Protein AF-A0A2A6LJV9-F1 (afdb_monomer_lite)

Sequence (117 aa):
MRKYITIDHDTSDTMPAVHTSTGLPSLMPNILQRLLPNPRRPLSAETVHRILTRLINNHHHSYERLLDVYKPKIIMWGTLEDGTTVAILEDSGTGIRHMWSLDRMTFRPVSYGKVDA

Foldseek 3Di:
DDDDDDDDDDDDDDDPPPPPPPPDPPPDDPPPPPVPPPVQAADDLVLFCVLVVVCLVCVVPDDDHPPPAASWDFPDWDADPSRHIWTWIARPVPRWIWIWTADPPPRHIDTPGTPPD

pLDDT: mean 71.46, std 19.76, range [38.69, 94.88]

Structure (mmCIF, N/CA/C/O backbone):
data_AF-A0A2A6LJV9-F1
#
_entry.id   AF-A0A2A6LJV9-F1
#
loop_
_atom_site.group_PDB
_atom_site.id
_atom_site.type_symbol
_atom_site.label_atom_id
_atom_site.label_alt_id
_atom_site.label_comp_id
_atom_site.label_asym_id
_atom_site.label_entity_id
_atom_site.label_seq_id
_atom_site.pdbx_PDB_ins_code
_atom_site.Cartn_x
_atom_site.Cartn_y
_atom_site.Cartn_z
_atom_si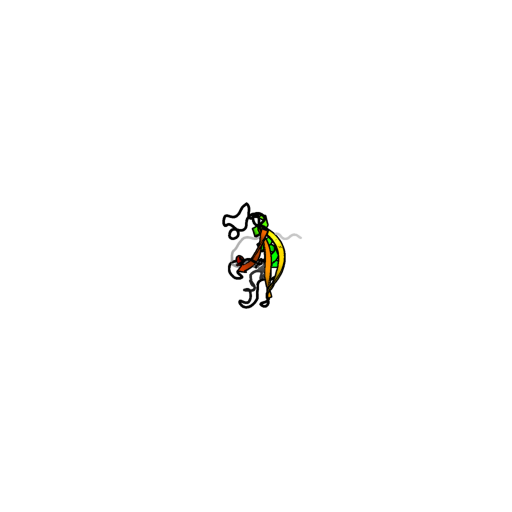te.occupancy
_atom_site.B_iso_or_equiv
_atom_site.auth_seq_id
_atom_site.auth_comp_id
_atom_site.auth_asym_id
_atom_site.auth_atom_id
_atom_site.pdbx_PDB_model_num
ATOM 1 N N . MET A 1 1 ? -2.082 76.442 67.732 1.00 41.78 1 MET A N 1
ATOM 2 C CA . MET A 1 1 ? -1.226 76.073 66.575 1.00 41.78 1 MET A CA 1
ATOM 3 C C . MET A 1 1 ? 0.217 76.204 67.053 1.00 41.78 1 MET A C 1
ATOM 5 O O . MET A 1 1 ? 0.505 77.248 67.603 1.00 41.78 1 MET A O 1
ATOM 9 N N . ARG A 1 2 ? 1.153 75.253 67.008 1.00 43.00 2 ARG A N 1
ATOM 10 C CA . ARG A 1 2 ? 1.351 73.966 66.321 1.00 43.00 2 ARG A CA 1
ATOM 11 C C . ARG A 1 2 ? 1.911 72.968 67.355 1.00 43.00 2 ARG A C 1
ATOM 13 O O . ARG A 1 2 ? 2.628 73.381 68.259 1.00 43.00 2 ARG A O 1
ATOM 20 N N . LYS A 1 3 ? 1.535 71.691 67.248 1.00 42.44 3 LYS A N 1
ATOM 21 C CA . LYS A 1 3 ? 1.940 70.619 68.171 1.00 42.44 3 LYS A CA 1
ATOM 22 C C . LYS A 1 3 ? 3.288 70.033 67.732 1.00 42.44 3 LYS A C 1
ATOM 24 O O . LYS A 1 3 ? 3.429 69.682 66.565 1.00 42.44 3 LYS A O 1
ATOM 29 N N . TYR A 1 4 ? 4.226 69.927 68.669 1.00 46.12 4 TYR A N 1
ATOM 30 C CA . TYR A 1 4 ? 5.426 69.092 68.585 1.00 46.12 4 TYR A CA 1
ATOM 31 C C . TYR A 1 4 ? 5.105 67.759 69.243 1.00 46.12 4 TYR A C 1
ATOM 33 O O . TYR A 1 4 ? 4.632 67.788 70.377 1.00 46.12 4 TYR A O 1
ATOM 41 N N . ILE A 1 5 ? 5.370 66.630 68.586 1.00 56.16 5 ILE A N 1
ATOM 42 C CA . ILE A 1 5 ? 5.505 65.341 69.274 1.00 56.16 5 ILE A CA 1
ATOM 43 C C . ILE A 1 5 ? 6.590 64.531 68.556 1.00 56.16 5 ILE A C 1
ATOM 45 O O . ILE A 1 5 ? 6.437 64.158 67.395 1.00 56.16 5 ILE A O 1
ATOM 49 N N . THR A 1 6 ? 7.690 64.322 69.275 1.00 46.94 6 THR A N 1
ATOM 50 C CA . THR A 1 6 ? 8.728 63.312 69.049 1.00 46.94 6 THR A CA 1
ATOM 51 C C . THR A 1 6 ? 8.123 61.928 69.273 1.00 46.94 6 THR A C 1
ATOM 53 O O . THR A 1 6 ? 7.410 61.740 70.256 1.00 46.94 6 THR A O 1
ATOM 56 N N . ILE A 1 7 ? 8.395 60.967 68.391 1.00 51.97 7 ILE A N 1
ATOM 57 C CA . ILE A 1 7 ? 8.045 59.560 68.615 1.00 51.97 7 ILE A CA 1
ATOM 58 C C . ILE A 1 7 ? 9.355 58.798 68.779 1.00 51.97 7 ILE A C 1
ATOM 60 O O . ILE A 1 7 ? 10.073 58.578 67.805 1.00 51.97 7 ILE A O 1
ATOM 64 N N . ASP A 1 8 ? 9.649 58.443 70.026 1.00 44.78 8 ASP A N 1
ATOM 65 C CA . ASP A 1 8 ? 10.610 57.409 70.376 1.00 44.78 8 ASP A CA 1
ATOM 66 C C . ASP A 1 8 ? 9.936 56.030 70.380 1.00 44.78 8 ASP A C 1
ATOM 68 O O . ASP A 1 8 ? 8.727 55.889 70.571 1.00 44.78 8 ASP A O 1
ATOM 72 N N . HIS A 1 9 ? 10.790 55.047 70.124 1.00 45.12 9 HIS A N 1
ATOM 73 C CA . HIS A 1 9 ? 10.628 53.600 70.085 1.00 45.12 9 HIS A CA 1
ATOM 74 C C . HIS A 1 9 ? 9.725 53.018 71.188 1.00 45.12 9 HIS A C 1
ATOM 76 O O . HIS A 1 9 ? 9.815 53.437 72.336 1.00 45.12 9 HIS A O 1
ATOM 82 N N . ASP A 1 10 ? 8.954 51.969 70.883 1.00 38.69 10 ASP A N 1
ATOM 83 C CA . ASP A 1 10 ? 9.386 50.603 71.209 1.00 38.69 10 ASP A CA 1
ATOM 84 C C . ASP A 1 10 ? 8.435 49.531 70.641 1.00 38.69 10 ASP A C 1
ATOM 86 O O . ASP A 1 10 ? 7.273 49.764 70.319 1.00 38.69 10 ASP A O 1
ATOM 90 N N . THR A 1 11 ? 9.048 48.371 70.470 1.00 48.69 11 THR A N 1
ATOM 91 C CA . THR A 1 11 ? 8.646 47.062 69.964 1.00 48.69 11 THR A CA 1
ATOM 92 C C . THR A 1 11 ? 7.201 46.581 70.168 1.00 48.69 11 THR A C 1
ATOM 94 O O . THR A 1 11 ? 6.609 46.703 71.234 1.00 48.69 11 THR A O 1
ATOM 97 N N . SER A 1 12 ? 6.678 45.857 69.172 1.00 42.34 12 SER A N 1
ATOM 98 C CA . SER A 1 12 ? 6.484 44.396 69.260 1.00 42.34 12 SER A CA 1
ATOM 99 C C . SER A 1 12 ? 5.461 43.890 68.239 1.00 42.34 12 SER A C 1
ATOM 101 O O . SER A 1 12 ? 4.343 44.381 68.148 1.00 42.34 12 SER A O 1
ATOM 103 N N . ASP A 1 13 ? 5.890 42.859 67.513 1.00 48.66 13 ASP A N 1
ATOM 104 C CA . ASP A 1 13 ? 5.087 41.687 67.167 1.00 48.66 13 ASP A CA 1
ATOM 105 C C . ASP A 1 13 ? 3.772 41.906 66.406 1.00 48.66 13 ASP A C 1
ATOM 107 O O . ASP A 1 13 ? 2.702 42.017 66.989 1.00 48.66 13 ASP A O 1
ATOM 111 N N . THR A 1 14 ? 3.839 41.876 65.072 1.00 48.09 14 THR A N 1
ATOM 112 C CA . THR A 1 14 ? 2.898 41.094 64.250 1.00 48.09 14 THR A CA 1
ATOM 113 C C . THR A 1 14 ? 3.522 40.910 62.863 1.00 48.09 14 THR A C 1
ATOM 115 O O . THR A 1 14 ? 3.598 41.849 62.072 1.00 48.09 14 THR A O 1
ATOM 118 N N . MET A 1 15 ? 3.995 39.704 62.543 1.00 47.53 15 MET A N 1
ATOM 119 C CA . MET A 1 15 ? 4.320 39.353 61.157 1.00 47.53 15 MET A CA 1
ATOM 120 C C . MET A 1 15 ? 3.051 39.448 60.296 1.00 47.53 15 MET A C 1
ATOM 122 O O . MET A 1 15 ? 2.063 38.789 60.628 1.00 47.53 15 MET A O 1
ATOM 126 N N . PRO A 1 16 ? 3.036 40.160 59.156 1.00 41.25 16 PRO A N 1
ATOM 127 C CA . PRO A 1 16 ? 2.046 39.868 58.141 1.00 41.25 16 PRO A CA 1
ATOM 128 C C . PRO A 1 16 ? 2.450 38.547 57.483 1.00 41.25 16 PRO A C 1
ATOM 130 O O . PRO A 1 16 ? 3.445 38.473 56.760 1.00 41.25 16 PRO A O 1
ATOM 133 N N . ALA A 1 17 ? 1.676 37.491 57.733 1.00 44.81 17 ALA A N 1
ATOM 134 C CA . ALA A 1 17 ? 1.674 36.312 56.882 1.00 44.81 17 ALA A CA 1
ATOM 135 C C . ALA A 1 17 ? 1.246 36.756 55.475 1.00 44.81 17 ALA A C 1
ATOM 137 O O . ALA A 1 17 ? 0.061 36.850 55.155 1.00 44.81 17 ALA A O 1
ATOM 138 N N . VAL A 1 18 ? 2.225 37.091 54.635 1.00 42.28 18 VAL A N 1
ATOM 139 C CA . VAL A 1 18 ? 2.012 37.275 53.205 1.00 42.28 18 VAL A CA 1
ATOM 140 C C . VAL A 1 18 ? 1.731 35.889 52.646 1.00 42.28 18 VAL A C 1
ATOM 142 O O . VAL A 1 18 ? 2.633 35.124 52.317 1.00 42.28 18 VAL A O 1
ATOM 145 N N . HIS A 1 19 ? 0.446 35.557 52.565 1.00 45.06 19 HIS A N 1
ATOM 146 C CA . HIS A 1 19 ? -0.038 34.522 51.672 1.00 45.06 19 HIS A CA 1
ATOM 147 C C . HIS A 1 19 ? 0.203 35.014 50.244 1.00 45.06 19 HIS A C 1
ATOM 149 O O . HIS A 1 19 ? -0.675 35.598 49.607 1.00 45.06 19 HIS A O 1
ATOM 155 N N . THR A 1 20 ? 1.406 34.789 49.719 1.00 44.59 20 THR A N 1
ATOM 156 C CA . THR A 1 20 ? 1.612 34.734 48.276 1.00 44.59 20 THR A CA 1
ATOM 157 C C . THR A 1 20 ? 0.842 33.520 47.778 1.00 44.59 20 THR A C 1
ATOM 159 O O . THR A 1 20 ? 1.337 32.399 47.713 1.00 44.59 20 THR A O 1
ATOM 162 N N . SER A 1 21 ? -0.425 33.768 47.449 1.00 45.78 21 SER A N 1
ATOM 163 C CA . SER A 1 21 ? -1.184 32.985 46.489 1.00 45.78 21 SER A CA 1
ATOM 164 C C . SER A 1 21 ? -0.415 33.028 45.170 1.00 45.78 21 SER A C 1
ATOM 166 O O . SER A 1 21 ? -0.657 33.865 44.302 1.00 45.78 21 SER A O 1
ATOM 168 N N . THR A 1 22 ? 0.570 32.145 45.020 1.00 43.97 22 THR A N 1
ATOM 169 C CA . THR A 1 22 ? 1.070 31.766 43.704 1.00 43.97 22 THR A CA 1
ATOM 170 C C . THR A 1 22 ? 0.029 30.823 43.122 1.00 43.97 22 THR A C 1
ATOM 172 O O . THR A 1 22 ? 0.197 29.607 43.078 1.00 43.97 22 THR A O 1
ATOM 175 N N . GLY A 1 23 ? -1.106 31.407 42.733 1.00 43.50 23 GLY A N 1
ATOM 176 C CA . GLY A 1 23 ? -2.042 30.779 41.825 1.00 43.50 23 GLY A CA 1
ATOM 177 C C . GLY A 1 23 ? -1.302 30.524 40.522 1.00 43.50 23 GLY A C 1
ATOM 178 O O . GLY A 1 23 ? -1.240 31.390 39.656 1.00 43.50 23 GLY A O 1
ATOM 179 N N . LEU A 1 24 ? -0.702 29.341 40.403 1.00 51.69 24 LEU A N 1
ATOM 180 C CA . LEU A 1 24 ? -0.406 28.749 39.110 1.00 51.69 24 LEU A CA 1
ATOM 181 C C . LEU A 1 24 ? -1.726 28.751 38.333 1.00 51.69 24 LEU A C 1
ATOM 183 O O . LEU A 1 24 ? -2.682 28.117 38.793 1.00 51.69 24 LEU A O 1
ATOM 187 N N . PRO A 1 25 ? -1.829 29.415 37.169 1.00 47.44 25 PRO A N 1
ATOM 188 C CA . PRO A 1 25 ? -2.894 29.080 36.252 1.00 47.44 25 PRO A CA 1
ATOM 189 C C . PRO A 1 25 ? -2.598 27.660 35.762 1.00 47.44 25 PRO A C 1
ATOM 191 O O . PRO A 1 25 ? -1.861 27.453 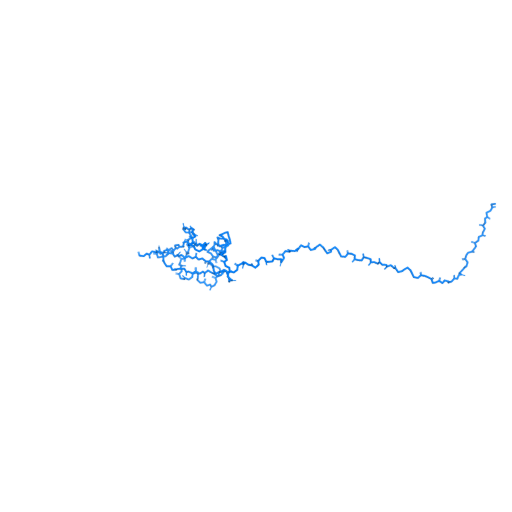34.801 1.00 47.44 25 PRO A O 1
ATOM 194 N N . SER A 1 26 ? -3.163 26.666 36.453 1.00 48.62 26 SER A N 1
ATOM 195 C CA . SER A 1 26 ? -3.348 25.309 35.940 1.00 48.62 26 SER A CA 1
ATOM 196 C C . SER A 1 26 ? -4.388 25.376 34.821 1.00 48.62 26 SER A C 1
ATOM 198 O O . SER A 1 26 ? -5.524 24.921 34.937 1.00 48.62 26 SER A O 1
ATOM 200 N N . LEU A 1 27 ? -4.005 26.028 33.726 1.00 51.25 27 LEU A N 1
ATOM 201 C CA . LEU A 1 27 ? -4.647 25.887 32.437 1.00 51.25 27 LEU A CA 1
ATOM 202 C C . LEU A 1 27 ? -4.114 24.582 31.861 1.00 51.25 27 LEU A C 1
ATOM 204 O O . LEU A 1 27 ? -3.159 24.547 31.089 1.00 51.25 27 LEU A O 1
ATOM 208 N N . MET A 1 28 ? -4.737 23.483 32.279 1.00 53.81 28 MET A N 1
ATOM 209 C CA . MET A 1 28 ? -4.758 22.284 31.456 1.00 53.81 28 MET A CA 1
ATOM 210 C C . MET A 1 28 ? -5.167 22.698 30.037 1.00 53.81 28 MET A C 1
ATOM 212 O O . MET A 1 28 ? -6.147 23.427 29.861 1.00 53.81 28 MET A O 1
ATOM 216 N N . PRO A 1 29 ? -4.534 22.117 29.017 1.00 43.97 29 PRO A N 1
ATOM 217 C CA . PRO A 1 29 ? -5.376 21.488 28.034 1.00 43.97 29 PRO A CA 1
ATOM 218 C C . PRO A 1 29 ? -5.103 19.994 28.088 1.00 43.97 29 PRO A C 1
ATOM 220 O O . PRO A 1 29 ? -3.993 19.491 27.924 1.00 43.97 29 PRO A O 1
ATOM 223 N N . ASN A 1 30 ? -6.200 19.312 28.358 1.00 47.19 30 ASN A N 1
ATOM 224 C CA . ASN A 1 30 ? -6.448 17.888 28.389 1.00 47.19 30 ASN A CA 1
ATOM 225 C C . ASN A 1 30 ? -6.172 17.233 27.008 1.00 47.19 30 ASN A C 1
ATOM 227 O O . ASN A 1 30 ? -7.056 16.624 26.420 1.00 47.19 30 ASN A O 1
ATOM 231 N N . ILE A 1 31 ? -4.970 17.402 26.437 1.00 51.31 31 ILE A N 1
ATOM 232 C CA . ILE A 1 31 ? -4.617 16.965 25.065 1.00 51.31 31 ILE A CA 1
ATOM 233 C C . ILE A 1 31 ? -4.189 15.488 25.023 1.00 51.31 31 ILE A C 1
ATOM 235 O O . ILE A 1 31 ? -4.006 14.911 23.955 1.00 51.31 31 ILE A O 1
ATOM 239 N N . LEU A 1 32 ? -4.073 14.824 26.173 1.00 45.91 32 LEU A N 1
ATOM 240 C CA . LEU A 1 32 ? -3.658 13.423 26.240 1.00 45.91 32 LEU A CA 1
ATOM 241 C C . LEU A 1 32 ? -4.724 12.487 26.810 1.00 45.91 32 LEU A C 1
ATOM 243 O O . LEU A 1 32 ? -4.393 11.393 27.256 1.00 45.91 32 LEU A O 1
ATOM 247 N N . GLN A 1 33 ? -6.011 12.798 26.631 1.00 43.38 33 GLN A N 1
ATOM 248 C CA . GLN A 1 33 ? -6.917 11.708 26.265 1.00 43.38 33 GLN A CA 1
ATOM 249 C C . GLN A 1 33 ? -6.605 11.333 24.815 1.00 43.38 33 GLN A C 1
ATOM 251 O O . GLN A 1 33 ? -7.350 11.633 23.885 1.00 43.38 33 GLN A O 1
ATOM 256 N N . ARG A 1 34 ? -5.448 10.678 24.623 1.00 50.38 34 ARG A N 1
ATOM 257 C CA . ARG A 1 34 ? -5.238 9.781 23.491 1.00 50.38 34 ARG A CA 1
ATOM 258 C C . ARG A 1 34 ? -6.443 8.857 23.535 1.00 50.38 34 ARG A C 1
ATOM 260 O O . ARG A 1 34 ? -6.498 7.968 24.380 1.00 50.38 34 ARG A O 1
ATOM 267 N N . LEU A 1 35 ? -7.420 9.125 22.673 1.00 52.00 35 LEU A N 1
ATOM 268 C CA . LEU A 1 35 ? -8.380 8.144 22.208 1.00 52.00 35 LEU A CA 1
ATOM 269 C C . LEU A 1 35 ? -7.539 6.932 21.827 1.00 52.00 35 LEU A C 1
ATOM 271 O O . LEU A 1 35 ? -6.949 6.901 20.749 1.00 52.00 35 LEU A O 1
ATOM 275 N N . LEU A 1 36 ? -7.385 5.992 22.760 1.00 50.59 36 LEU A N 1
ATOM 276 C CA . LEU A 1 36 ? -6.856 4.679 22.461 1.00 50.59 36 LEU A CA 1
ATOM 277 C C . LEU A 1 36 ? -7.749 4.197 21.320 1.00 50.59 36 LEU A C 1
ATOM 279 O O . LEU A 1 36 ? -8.967 4.114 21.529 1.00 50.59 36 LEU A O 1
ATOM 283 N N . PRO A 1 37 ? -7.208 4.014 20.101 1.00 54.69 37 PRO A N 1
ATOM 284 C CA . PRO A 1 37 ? -8.029 3.600 18.986 1.00 54.69 37 PRO A CA 1
ATOM 285 C C . PRO A 1 37 ? -8.708 2.314 19.427 1.00 54.69 37 PRO A C 1
ATOM 287 O O . PRO A 1 37 ? -8.055 1.365 19.860 1.00 54.69 37 PRO A O 1
ATOM 290 N N . ASN A 1 38 ? -10.039 2.349 19.430 1.00 54.09 38 ASN A N 1
ATOM 291 C CA . ASN A 1 38 ? -10.864 1.229 19.831 1.00 54.09 38 ASN A CA 1
ATOM 292 C C . ASN A 1 38 ? -10.339 0.003 19.061 1.00 54.09 38 ASN A C 1
ATOM 294 O O . ASN A 1 38 ? -10.359 0.045 17.829 1.00 54.09 38 ASN A O 1
ATOM 298 N N . PRO A 1 39 ? -9.834 -1.057 19.723 1.00 56.12 39 PRO A N 1
ATOM 299 C CA . PRO A 1 39 ? -9.020 -2.107 19.093 1.00 56.12 39 PRO A CA 1
ATOM 300 C C . PRO A 1 39 ? -9.809 -2.997 18.121 1.00 56.12 39 PRO A C 1
ATOM 302 O O . PRO A 1 39 ? -9.336 -4.047 17.697 1.00 56.12 39 PRO A O 1
ATOM 305 N N . ARG A 1 40 ? -11.035 -2.606 17.777 1.00 65.94 40 ARG A N 1
ATOM 306 C CA . ARG A 1 40 ? -11.894 -3.246 16.783 1.00 65.94 40 ARG A CA 1
ATOM 307 C C . ARG A 1 40 ? -12.120 -2.391 15.541 1.00 65.94 40 ARG A C 1
ATOM 309 O O . ARG A 1 40 ? -12.639 -2.917 14.570 1.00 65.94 40 ARG A O 1
ATOM 316 N N . ARG A 1 41 ? -11.774 -1.098 15.559 1.00 75.44 41 ARG A N 1
ATOM 317 C CA . ARG A 1 41 ? -11.990 -0.218 14.407 1.00 75.44 41 ARG A CA 1
ATOM 318 C C . ARG A 1 41 ? -10.718 -0.113 13.560 1.00 75.44 41 ARG A C 1
ATOM 320 O O . ARG A 1 41 ? -9.638 0.049 14.135 1.00 75.44 41 ARG A O 1
ATOM 327 N N . PRO A 1 42 ? -10.834 -0.192 12.225 1.00 82.12 42 PRO A N 1
ATOM 328 C CA . PRO A 1 42 ? -9.728 0.105 11.327 1.00 82.12 42 PRO A CA 1
ATOM 329 C C . PRO A 1 42 ? -9.250 1.552 11.515 1.00 82.12 42 PRO A C 1
ATOM 331 O O . PRO A 1 42 ? -9.970 2.406 12.045 1.00 82.12 42 PRO A O 1
ATOM 334 N N . LEU A 1 43 ? -8.008 1.823 11.102 1.00 87.19 43 LEU A N 1
ATOM 335 C CA . LEU A 1 43 ? -7.476 3.185 11.078 1.00 87.19 43 LEU A CA 1
ATOM 336 C C . LEU A 1 43 ? -8.361 4.078 10.201 1.00 87.19 43 LEU A C 1
ATOM 338 O O . LEU A 1 43 ? -8.928 3.621 9.211 1.00 87.19 43 LEU A O 1
ATOM 342 N N . SER A 1 44 ? -8.458 5.366 10.542 1.00 90.19 44 SER A N 1
ATOM 343 C CA . SER A 1 44 ? -9.183 6.301 9.682 1.00 90.19 44 SER A CA 1
ATOM 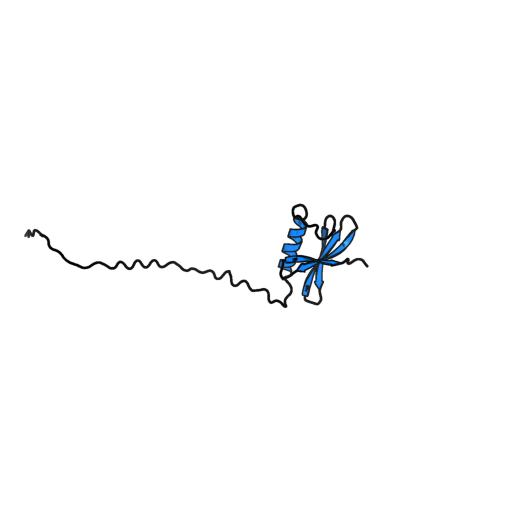344 C C . SER A 1 44 ? -8.517 6.386 8.309 1.00 90.19 44 SER A C 1
ATOM 346 O O . SER A 1 44 ? -7.286 6.418 8.216 1.00 90.19 44 SER A O 1
ATOM 348 N N . ALA A 1 45 ? -9.328 6.480 7.252 1.00 91.12 45 ALA A N 1
ATOM 349 C CA . ALA A 1 45 ? -8.835 6.589 5.880 1.00 91.12 45 ALA A CA 1
ATOM 350 C C . ALA A 1 45 ? -7.825 7.734 5.722 1.00 91.12 45 ALA A C 1
ATOM 352 O O . ALA A 1 45 ? -6.764 7.553 5.138 1.00 91.12 45 ALA A O 1
ATOM 353 N N . GLU A 1 46 ? -8.090 8.884 6.348 1.00 92.38 46 GLU A N 1
ATOM 354 C CA . GLU A 1 46 ? -7.171 10.027 6.362 1.00 92.38 46 GLU A CA 1
ATOM 355 C C . GLU A 1 46 ? -5.800 9.683 6.970 1.00 92.38 46 GLU A C 1
ATOM 357 O O . GLU A 1 46 ? -4.760 10.070 6.433 1.00 92.38 46 GLU A O 1
ATOM 362 N N . THR A 1 47 ? -5.776 8.919 8.067 1.00 90.00 47 THR A N 1
ATOM 363 C CA . THR A 1 47 ? -4.526 8.476 8.700 1.00 90.00 47 THR A CA 1
ATOM 364 C C . THR A 1 47 ? -3.750 7.558 7.766 1.00 90.00 47 THR A C 1
ATOM 366 O O . THR A 1 47 ? -2.545 7.751 7.586 1.00 90.00 47 THR A O 1
ATOM 369 N N . VAL A 1 48 ? -4.443 6.600 7.145 1.00 90.88 48 VAL A N 1
ATOM 370 C CA . VAL A 1 48 ? -3.848 5.664 6.185 1.00 90.88 48 VAL A CA 1
ATOM 371 C C . VAL A 1 48 ? -3.288 6.415 4.981 1.00 90.88 48 VAL A C 1
ATOM 373 O O . VAL A 1 48 ? -2.115 6.246 4.652 1.00 90.88 48 VAL A O 1
ATOM 376 N N . HIS A 1 49 ? -4.073 7.322 4.397 1.00 92.69 49 HIS A N 1
ATOM 377 C CA . HIS A 1 49 ? -3.667 8.152 3.265 1.00 92.69 49 HIS A CA 1
ATOM 378 C C . HIS A 1 49 ? -2.422 8.970 3.592 1.00 92.69 49 HIS A C 1
ATOM 380 O O . HIS A 1 49 ? -1.435 8.929 2.854 1.00 92.69 49 HIS A O 1
ATOM 386 N N . ARG A 1 50 ? -2.440 9.692 4.718 1.00 91.81 50 ARG A N 1
ATOM 387 C CA . ARG A 1 50 ? -1.346 10.578 5.120 1.00 91.81 50 ARG A CA 1
ATOM 388 C C . ARG A 1 50 ? -0.050 9.810 5.351 1.00 91.81 50 ARG A C 1
ATOM 390 O O . ARG A 1 50 ? 1.004 10.250 4.898 1.00 91.81 50 ARG A O 1
ATOM 397 N N . ILE A 1 51 ? -0.114 8.687 6.065 1.00 89.25 51 ILE A N 1
ATOM 398 C CA . ILE A 1 51 ? 1.084 7.921 6.419 1.00 89.25 51 ILE A CA 1
ATOM 399 C C . ILE A 1 51 ? 1.626 7.171 5.200 1.00 89.25 51 ILE A C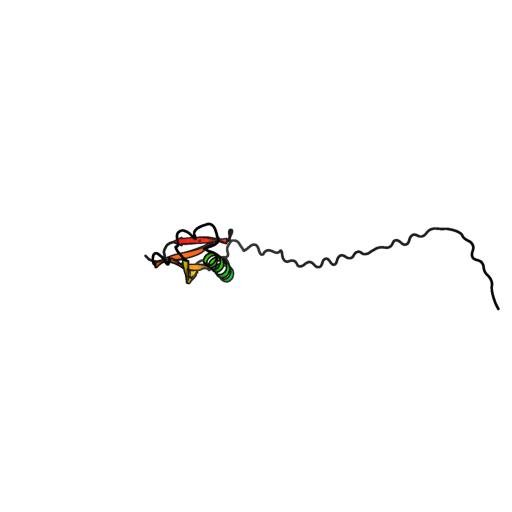 1
ATOM 401 O O . ILE A 1 51 ? 2.813 7.311 4.919 1.00 89.25 51 ILE A O 1
ATOM 405 N N . LEU A 1 52 ? 0.794 6.452 4.434 1.00 88.56 52 LEU A N 1
ATOM 406 C CA . LEU A 1 52 ? 1.266 5.735 3.240 1.00 88.56 52 LEU A CA 1
ATOM 407 C C . LEU A 1 52 ? 1.823 6.689 2.181 1.00 88.56 52 LEU A C 1
ATOM 409 O O . LEU A 1 52 ? 2.900 6.438 1.650 1.00 88.56 52 LEU A O 1
ATOM 413 N N . THR A 1 53 ? 1.161 7.823 1.932 1.00 89.62 53 THR A N 1
ATOM 414 C CA . THR A 1 53 ? 1.680 8.837 0.998 1.00 89.62 53 THR A CA 1
ATOM 415 C C . THR A 1 53 ? 3.034 9.365 1.463 1.00 89.62 53 THR A C 1
ATOM 417 O O . THR A 1 53 ? 3.960 9.498 0.668 1.00 89.62 53 THR A O 1
ATOM 420 N N . ARG A 1 54 ? 3.189 9.631 2.767 1.00 88.06 54 ARG A N 1
ATOM 421 C CA . ARG A 1 54 ? 4.463 10.100 3.321 1.00 88.06 54 ARG A CA 1
ATOM 422 C C . ARG A 1 54 ? 5.557 9.037 3.228 1.00 88.06 54 ARG A C 1
ATOM 424 O O . ARG A 1 54 ? 6.688 9.388 2.914 1.00 88.06 54 ARG A O 1
ATOM 431 N N . LEU A 1 55 ? 5.231 7.769 3.476 1.00 85.12 55 LEU A N 1
ATOM 432 C CA . LEU A 1 55 ? 6.162 6.648 3.328 1.00 85.12 55 LEU A CA 1
ATOM 433 C C . LEU A 1 55 ? 6.637 6.507 1.880 1.00 85.12 55 LEU A C 1
ATOM 435 O O . LEU A 1 55 ? 7.831 6.372 1.644 1.00 85.12 55 LEU A O 1
ATOM 439 N N . ILE A 1 56 ? 5.722 6.614 0.918 1.00 84.44 56 ILE A N 1
ATOM 440 C CA . ILE A 1 56 ? 6.034 6.510 -0.511 1.00 84.44 56 ILE A CA 1
ATOM 441 C C . ILE A 1 56 ? 6.842 7.713 -0.987 1.00 84.44 56 ILE A C 1
ATOM 443 O O . ILE A 1 56 ? 7.854 7.541 -1.653 1.00 84.44 56 ILE A O 1
ATOM 447 N N . ASN A 1 57 ? 6.484 8.933 -0.592 1.00 84.88 57 ASN A N 1
ATOM 448 C CA . ASN A 1 57 ? 7.257 1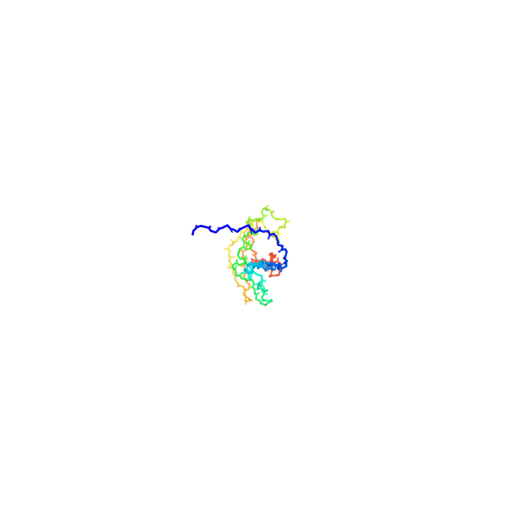0.119 -0.969 1.00 84.88 57 ASN A CA 1
ATOM 449 C C . ASN A 1 57 ? 8.667 10.108 -0.359 1.00 84.88 57 ASN A C 1
ATOM 451 O O . ASN A 1 57 ? 9.620 10.559 -0.987 1.00 84.88 57 ASN A O 1
ATOM 455 N N . ASN A 1 58 ? 8.810 9.537 0.839 1.00 81.12 58 ASN A N 1
ATOM 456 C CA . ASN A 1 58 ? 10.088 9.420 1.535 1.00 81.12 58 ASN A CA 1
ATOM 457 C C . ASN A 1 58 ? 10.788 8.073 1.296 1.00 81.12 58 ASN A C 1
ATOM 459 O O . ASN A 1 58 ? 11.760 7.780 1.995 1.00 81.12 58 ASN A O 1
ATOM 463 N N . HIS A 1 59 ? 10.347 7.262 0.325 1.00 73.69 59 HIS A N 1
ATOM 464 C CA . HIS A 1 59 ? 10.926 5.933 0.077 1.00 73.69 59 HIS A CA 1
ATOM 465 C C . HIS A 1 59 ? 12.418 5.993 -0.293 1.00 73.69 59 HIS A C 1
ATOM 467 O O . HIS A 1 59 ? 13.141 5.022 -0.108 1.00 73.69 59 HIS A O 1
ATOM 473 N N . HIS A 1 60 ? 12.896 7.147 -0.768 1.00 66.56 60 HIS A N 1
ATOM 474 C CA . HIS A 1 60 ? 14.312 7.409 -1.028 1.00 66.56 60 HIS A CA 1
ATOM 475 C C . HIS A 1 60 ? 15.158 7.607 0.245 1.00 66.56 60 HIS A C 1
ATOM 477 O O . HIS A 1 60 ? 16.380 7.500 0.180 1.00 66.56 60 HIS A O 1
ATOM 483 N N . HIS A 1 61 ? 14.533 7.926 1.385 1.00 59.66 61 HIS A N 1
ATOM 484 C CA . HIS A 1 61 ? 15.208 8.363 2.614 1.00 59.66 61 HIS A CA 1
ATOM 485 C C . HIS A 1 61 ? 15.024 7.424 3.819 1.00 59.66 61 HIS A C 1
ATOM 487 O O . HIS A 1 61 ? 15.700 7.621 4.828 1.00 59.66 61 HIS A O 1
ATOM 493 N N . SER A 1 62 ? 14.138 6.423 3.759 1.00 51.84 62 SER A N 1
ATOM 494 C CA . SER A 1 62 ? 13.922 5.468 4.860 1.00 51.84 62 SER A CA 1
ATOM 495 C C . SER A 1 62 ? 14.266 4.023 4.492 1.00 51.84 62 SER A C 1
ATOM 497 O O . SER A 1 62 ? 13.920 3.529 3.427 1.00 51.84 62 SER A O 1
ATOM 499 N N . TYR A 1 63 ? 14.962 3.392 5.443 1.00 44.19 63 TYR A N 1
ATOM 500 C CA . TYR A 1 63 ? 15.886 2.252 5.375 1.00 44.19 63 TYR A CA 1
ATOM 501 C C . TYR A 1 63 ? 15.287 0.838 5.231 1.00 44.19 63 TYR A C 1
ATOM 503 O O . TYR A 1 63 ? 16.017 -0.142 5.343 1.00 44.19 63 TYR A O 1
ATOM 511 N N . GLU A 1 64 ? 14.000 0.689 4.947 1.00 47.09 64 GLU A N 1
ATOM 512 C CA . GLU A 1 64 ? 13.407 -0.615 4.635 1.00 47.09 64 GLU A CA 1
ATOM 513 C C . GLU A 1 64 ? 12.661 -0.448 3.320 1.00 47.09 64 GLU A C 1
ATOM 515 O O . GLU A 1 64 ? 11.782 0.408 3.218 1.00 47.09 64 GLU A O 1
ATOM 520 N N . ARG A 1 65 ? 13.032 -1.227 2.293 1.00 53.84 65 ARG A N 1
ATOM 521 C CA . ARG A 1 65 ? 12.221 -1.352 1.077 1.00 53.84 65 ARG A CA 1
ATOM 522 C C . ARG A 1 65 ? 10.762 -1.451 1.517 1.00 53.84 65 ARG A C 1
ATOM 524 O O . ARG A 1 65 ? 10.439 -2.321 2.323 1.00 53.84 65 ARG A O 1
ATOM 531 N N . LEU A 1 66 ? 9.885 -0.599 0.991 1.00 58.50 66 LEU A N 1
ATOM 532 C CA . LEU A 1 66 ? 8.463 -0.928 0.928 1.00 58.50 66 LEU A CA 1
ATOM 533 C C . LEU A 1 66 ? 8.386 -2.255 0.155 1.00 58.50 66 LEU A C 1
ATOM 535 O O . LEU A 1 66 ? 8.499 -2.244 -1.064 1.00 58.50 66 LEU A O 1
ATOM 539 N N . LEU A 1 67 ? 8.380 -3.361 0.915 1.00 62.03 67 LEU A N 1
ATOM 540 C CA . LEU A 1 67 ? 8.536 -4.775 0.543 1.00 62.03 67 LEU A CA 1
ATOM 541 C C . LEU A 1 67 ? 8.684 -5.003 -0.966 1.00 62.03 67 LEU A C 1
ATOM 543 O O . LEU A 1 67 ? 7.698 -5.245 -1.655 1.00 62.03 67 LEU A O 1
ATOM 547 N N . ASP A 1 68 ? 9.922 -4.908 -1.455 1.00 66.62 68 ASP A N 1
ATOM 548 C CA . ASP A 1 68 ? 10.319 -5.254 -2.826 1.00 66.62 68 ASP A CA 1
ATOM 549 C C . ASP A 1 68 ? 9.564 -4.561 -3.981 1.00 66.62 68 ASP A C 1
ATOM 551 O O . ASP A 1 68 ? 9.688 -5.000 -5.120 1.00 66.62 68 ASP A O 1
ATOM 555 N N . VAL A 1 69 ? 8.859 -3.448 -3.731 1.00 74.94 69 VAL A N 1
ATOM 556 C CA . VAL A 1 69 ? 8.224 -2.636 -4.785 1.00 74.94 69 VAL A CA 1
ATOM 557 C C . VAL A 1 69 ? 9.191 -1.552 -5.268 1.00 74.94 69 VAL A C 1
ATOM 559 O O . VAL A 1 69 ? 9.572 -0.648 -4.514 1.00 74.94 69 VAL A O 1
ATOM 562 N N . TYR A 1 70 ? 9.589 -1.608 -6.538 1.00 80.19 70 TYR A N 1
ATOM 563 C CA . TYR A 1 70 ? 10.487 -0.622 -7.136 1.00 80.19 70 TYR A CA 1
ATOM 564 C C . TYR A 1 70 ? 9.735 0.654 -7.535 1.00 80.19 70 TYR A C 1
ATOM 566 O O . TYR A 1 70 ? 8.838 0.627 -8.377 1.00 80.19 70 TYR A O 1
ATOM 574 N N . LYS A 1 71 ? 10.135 1.798 -6.954 1.00 83.44 71 LYS A N 1
ATOM 575 C CA . LYS A 1 71 ? 9.510 3.120 -7.172 1.00 83.44 71 LYS A CA 1
ATOM 576 C C . LYS A 1 71 ? 7.972 3.038 -7.087 1.00 83.44 71 LYS A C 1
ATOM 578 O O . LYS A 1 71 ? 7.295 3.193 -8.108 1.00 83.44 71 LYS A O 1
ATOM 583 N N . PRO A 1 72 ? 7.418 2.762 -5.892 1.00 86.38 72 PRO A N 1
ATOM 584 C CA . PRO A 1 72 ? 5.986 2.555 -5.722 1.00 86.38 72 PRO A CA 1
ATOM 585 C C . PRO A 1 72 ? 5.201 3.812 -6.102 1.00 86.38 72 PRO A C 1
ATOM 587 O O . PRO A 1 72 ? 5.520 4.913 -5.649 1.00 86.38 72 PRO A O 1
ATOM 590 N N . LYS A 1 73 ? 4.133 3.639 -6.881 1.00 89.12 73 LYS A N 1
ATOM 591 C CA . LYS A 1 73 ? 3.189 4.709 -7.219 1.00 89.12 73 LYS A CA 1
ATOM 592 C C . LYS A 1 73 ? 1.786 4.324 -6.776 1.00 89.12 73 LYS A C 1
ATOM 594 O O . LYS A 1 73 ? 1.283 3.277 -7.165 1.00 89.12 73 LYS A O 1
ATOM 599 N N . ILE A 1 74 ? 1.129 5.182 -5.997 1.00 90.81 74 ILE A N 1
ATOM 600 C CA . ILE A 1 74 ? -0.292 4.993 -5.683 1.00 90.81 74 ILE A CA 1
ATOM 601 C C . ILE A 1 74 ? -1.100 5.230 -6.956 1.00 90.81 74 ILE A C 1
ATOM 603 O O . ILE A 1 74 ? -1.044 6.320 -7.529 1.00 90.81 74 ILE A O 1
ATOM 607 N N . ILE A 1 75 ? -1.855 4.219 -7.373 1.00 93.12 75 ILE A N 1
ATOM 608 C CA . ILE A 1 75 ? -2.752 4.302 -8.531 1.00 93.12 75 ILE A CA 1
ATOM 609 C C . ILE A 1 75 ? -4.222 4.362 -8.118 1.00 93.12 75 ILE A C 1
ATOM 611 O O . ILE A 1 75 ? -5.034 4.934 -8.839 1.00 93.12 75 ILE A O 1
ATOM 615 N N . MET A 1 76 ? -4.571 3.803 -6.955 1.00 94.06 76 MET A N 1
ATOM 616 C CA . MET A 1 76 ? -5.951 3.746 -6.477 1.00 94.06 76 MET A CA 1
ATOM 617 C C . MET A 1 76 ? -6.007 3.619 -4.952 1.00 94.06 76 MET A C 1
ATOM 619 O O . MET A 1 76 ? -5.099 3.071 -4.331 1.00 94.06 76 MET A O 1
ATOM 623 N N . TRP A 1 77 ? -7.102 4.094 -4.362 1.00 94.88 77 TRP A N 1
ATOM 624 C CA . TRP A 1 77 ? -7.469 3.853 -2.968 1.00 94.88 77 TRP A CA 1
ATOM 625 C C . TRP A 1 77 ? -8.742 3.013 -2.912 1.00 94.88 77 TRP A C 1
ATOM 627 O O . TRP A 1 77 ? -9.605 3.135 -3.779 1.00 94.88 77 TRP A O 1
ATOM 637 N N . GLY A 1 78 ? -8.865 2.178 -1.888 1.00 93.50 78 GLY A N 1
ATOM 638 C CA . GLY A 1 78 ? -10.011 1.304 -1.687 1.00 93.50 78 GLY A CA 1
ATOM 639 C C . GLY A 1 78 ? -10.310 1.083 -0.212 1.00 93.50 78 GLY A C 1
ATOM 640 O O . GLY A 1 78 ? -9.639 1.604 0.683 1.00 93.50 78 GLY A O 1
ATOM 641 N N . THR A 1 79 ? -11.354 0.313 0.057 1.00 93.62 79 THR A N 1
ATOM 642 C CA . THR A 1 79 ? -11.732 -0.101 1.409 1.00 93.62 79 THR A CA 1
ATOM 643 C C . THR A 1 79 ? -12.186 -1.554 1.357 1.00 93.62 79 THR A C 1
ATOM 645 O O . THR A 1 79 ? -12.945 -1.920 0.463 1.00 93.62 79 THR A O 1
ATOM 648 N N . LEU A 1 80 ? -11.676 -2.379 2.270 1.00 90.19 80 LEU A N 1
ATOM 649 C CA . LEU A 1 80 ? -12.045 -3.789 2.406 1.00 90.19 80 LEU A CA 1
ATOM 650 C C . LEU A 1 80 ? -13.384 -3.947 3.149 1.00 90.19 80 LEU A C 1
ATOM 652 O O . LEU A 1 80 ? -13.903 -2.990 3.725 1.00 90.19 80 LEU A O 1
ATOM 656 N N . GLU A 1 81 ? -13.933 -5.164 3.168 1.00 88.50 81 GLU A N 1
ATOM 657 C CA . GLU A 1 81 ? -15.216 -5.478 3.826 1.00 88.50 81 GLU A CA 1
ATOM 658 C C . GLU A 1 81 ? -15.219 -5.187 5.336 1.00 88.50 81 GLU A C 1
ATOM 660 O O . GLU A 1 81 ? -16.247 -4.827 5.905 1.00 88.50 81 GLU A O 1
ATOM 665 N N . ASP A 1 82 ? -14.057 -5.291 5.985 1.00 86.94 82 ASP A N 1
ATOM 666 C CA . ASP A 1 82 ? -13.859 -4.972 7.402 1.00 86.94 82 ASP A CA 1
ATOM 667 C C . ASP A 1 82 ? -13.714 -3.458 7.675 1.00 86.94 82 ASP A C 1
ATOM 669 O O . ASP A 1 82 ? -13.534 -3.037 8.821 1.00 86.94 82 ASP A O 1
ATOM 673 N N . GLY A 1 83 ? -13.795 -2.631 6.627 1.00 87.44 83 GLY A N 1
ATOM 674 C CA . GLY A 1 83 ? -13.614 -1.183 6.677 1.00 87.44 83 GLY A CA 1
ATOM 675 C C . GLY A 1 83 ? -12.153 -0.728 6.629 1.00 87.44 83 GLY A C 1
ATOM 676 O O . GLY A 1 83 ? -11.889 0.468 6.776 1.00 87.44 83 GLY A O 1
ATOM 677 N N . THR A 1 84 ? -11.191 -1.636 6.443 1.00 90.19 84 THR A N 1
ATOM 678 C CA . THR A 1 84 ? -9.772 -1.281 6.341 1.00 90.19 84 THR A CA 1
ATOM 679 C C . THR A 1 84 ? -9.506 -0.520 5.047 1.00 90.19 84 THR A C 1
ATOM 681 O O . THR A 1 84 ? -9.750 -1.018 3.949 1.00 90.19 84 THR A O 1
ATOM 684 N N . THR A 1 85 ? -8.977 0.700 5.159 1.00 94.31 85 THR A N 1
ATOM 685 C CA . THR A 1 85 ? -8.543 1.487 3.998 1.00 94.31 85 THR A CA 1
ATOM 686 C C . THR A 1 85 ? -7.273 0.891 3.402 1.00 94.31 85 THR A C 1
ATOM 688 O O . THR A 1 85 ? -6.308 0.630 4.121 1.00 94.31 85 THR A O 1
ATOM 691 N N . VAL A 1 86 ? -7.253 0.711 2.086 1.00 93.88 86 VAL A N 1
ATOM 692 C CA . VAL A 1 86 ? -6.124 0.142 1.342 1.00 93.88 86 VAL A CA 1
ATOM 693 C C . VAL A 1 86 ? -5.702 1.065 0.202 1.00 93.88 86 VAL A C 1
ATOM 695 O O . VAL A 1 86 ? -6.517 1.788 -0.367 1.00 93.88 86 VAL A O 1
ATOM 698 N N . ALA A 1 87 ? -4.422 1.027 -0.144 1.00 93.56 87 ALA A N 1
ATOM 699 C CA . ALA A 1 87 ? -3.852 1.614 -1.345 1.00 93.56 87 ALA A CA 1
ATOM 700 C C . ALA A 1 87 ? -3.498 0.501 -2.328 1.00 93.56 87 ALA A C 1
ATOM 702 O O . ALA A 1 87 ? -2.939 -0.522 -1.930 1.00 93.56 87 ALA A O 1
ATOM 703 N N . ILE A 1 88 ? -3.755 0.727 -3.611 1.00 93.25 88 ILE A N 1
ATOM 704 C CA . ILE A 1 88 ? -3.152 -0.060 -4.679 1.00 93.25 88 ILE A CA 1
ATOM 705 C C . ILE A 1 88 ? -1.929 0.698 -5.181 1.00 93.25 88 ILE A C 1
ATOM 707 O O . ILE A 1 88 ? -2.022 1.847 -5.627 1.00 93.25 88 ILE A O 1
ATOM 711 N N . LEU A 1 89 ? -0.783 0.041 -5.067 1.00 90.88 89 LEU A N 1
ATOM 712 C CA . LEU A 1 89 ? 0.525 0.523 -5.475 1.00 90.88 89 LEU A CA 1
ATOM 713 C C . LEU A 1 89 ? 0.961 -0.222 -6.727 1.00 90.88 89 LEU A C 1
ATOM 715 O O . LEU A 1 89 ? 0.894 -1.443 -6.758 1.00 90.88 89 LEU A O 1
ATOM 719 N N . GLU A 1 90 ? 1.435 0.496 -7.731 1.00 90.25 90 GLU A N 1
ATOM 720 C CA . GLU A 1 90 ? 2.078 -0.090 -8.903 1.00 90.25 90 GLU A CA 1
ATOM 721 C C . GLU A 1 90 ? 3.599 -0.037 -8.734 1.00 90.25 90 GLU A C 1
ATOM 723 O O . GLU A 1 90 ? 4.162 1.001 -8.361 1.00 90.25 90 GLU A O 1
ATOM 728 N N . ASP A 1 91 ? 4.250 -1.169 -8.985 1.00 88.31 91 ASP A N 1
ATOM 729 C CA . ASP A 1 91 ? 5.695 -1.263 -9.143 1.00 88.31 91 ASP A CA 1
ATOM 730 C C . ASP A 1 91 ? 6.084 -0.707 -10.517 1.00 88.31 91 ASP A C 1
ATOM 732 O O . ASP A 1 91 ? 5.684 -1.240 -11.550 1.00 88.31 91 ASP A O 1
ATOM 736 N N . SER A 1 92 ? 6.897 0.349 -10.556 1.00 85.75 92 SER A N 1
ATOM 737 C CA . SER A 1 92 ? 7.281 0.972 -11.830 1.00 85.75 92 SER A CA 1
ATOM 738 C C . SER A 1 92 ? 8.260 0.127 -12.657 1.00 85.75 92 SER A C 1
ATOM 740 O O . SER A 1 92 ? 8.453 0.396 -13.840 1.00 85.75 92 SER A O 1
ATOM 742 N N . GLY A 1 93 ? 8.946 -0.836 -12.040 1.00 85.38 93 GLY A N 1
ATOM 743 C CA . GLY A 1 93 ? 9.893 -1.735 -12.696 1.00 85.38 93 GLY A CA 1
ATOM 744 C C . GLY A 1 93 ? 9.229 -2.969 -13.306 1.00 85.38 93 GLY A C 1
ATOM 745 O O . GLY A 1 93 ? 9.659 -3.421 -14.364 1.00 85.38 93 GLY A O 1
ATOM 746 N N . THR A 1 94 ? 8.190 -3.506 -12.662 1.00 86.69 94 THR A N 1
ATOM 747 C CA . THR A 1 94 ? 7.508 -4.736 -13.113 1.00 86.69 94 THR A CA 1
ATOM 748 C C . THR A 1 94 ? 6.095 -4.503 -13.647 1.00 86.69 94 THR A C 1
ATOM 750 O O . THR A 1 94 ? 5.553 -5.379 -14.315 1.00 86.69 94 THR A O 1
ATOM 753 N N . GLY A 1 95 ? 5.488 -3.348 -13.360 1.00 87.75 95 GLY A N 1
ATOM 754 C CA . GLY A 1 95 ? 4.080 -3.057 -13.648 1.00 87.75 95 GLY A CA 1
ATOM 755 C C . GLY A 1 95 ? 3.095 -3.802 -12.742 1.00 87.75 95 GLY A C 1
ATOM 756 O O . GLY A 1 95 ? 1.889 -3.647 -12.910 1.00 87.75 95 GLY A O 1
ATOM 757 N N . ILE A 1 96 ? 3.588 -4.607 -11.794 1.00 89.94 96 ILE A N 1
ATOM 758 C CA . ILE A 1 96 ? 2.750 -5.404 -10.899 1.00 89.94 96 ILE A CA 1
ATOM 759 C C . ILE A 1 96 ? 2.098 -4.488 -9.867 1.00 89.94 96 ILE A C 1
ATOM 761 O O . ILE A 1 96 ? 2.740 -3.627 -9.257 1.00 89.94 96 ILE A O 1
ATOM 765 N N . ARG A 1 97 ? 0.809 -4.712 -9.639 1.00 91.62 97 ARG A N 1
ATOM 766 C CA . ARG A 1 97 ? 0.008 -3.997 -8.654 1.00 91.62 97 ARG A CA 1
ATOM 767 C C . ARG A 1 97 ? -0.041 -4.767 -7.350 1.00 91.62 97 ARG A C 1
ATOM 769 O O . ARG A 1 97 ? -0.269 -5.973 -7.316 1.00 91.62 97 ARG A O 1
ATOM 776 N N . HIS A 1 98 ? 0.126 -4.042 -6.260 1.00 90.06 98 HIS A N 1
ATOM 777 C CA . HIS A 1 98 ? 0.158 -4.560 -4.907 1.00 90.06 98 HIS A CA 1
ATOM 778 C C . HIS A 1 98 ? -0.852 -3.821 -4.043 1.00 90.06 98 HIS A C 1
ATOM 780 O O . HIS A 1 98 ? -0.966 -2.598 -4.120 1.00 90.06 98 HIS A O 1
ATOM 786 N N . MET A 1 99 ? -1.548 -4.549 -3.178 1.00 92.12 99 MET A N 1
ATOM 787 C CA . MET A 1 99 ? -2.468 -3.958 -2.215 1.00 92.12 99 MET A CA 1
ATOM 788 C C . MET A 1 99 ? -1.778 -3.775 -0.868 1.00 92.12 99 MET A C 1
ATOM 790 O O . MET A 1 99 ? -1.145 -4.695 -0.352 1.00 92.12 99 MET A O 1
ATOM 794 N N . TRP A 1 100 ? -1.913 -2.587 -0.292 1.00 91.62 100 TRP A N 1
ATOM 795 C CA . TRP A 1 100 ? -1.224 -2.198 0.931 1.00 91.62 100 TRP A CA 1
ATOM 796 C C . TRP A 1 100 ? -2.140 -1.455 1.894 1.00 91.62 100 TRP A C 1
ATOM 798 O O . TRP A 1 100 ? -2.975 -0.658 1.484 1.00 91.62 100 TRP A O 1
ATOM 808 N N . SER A 1 101 ? -1.942 -1.667 3.189 1.00 91.94 101 SER A N 1
ATOM 809 C CA . SER A 1 101 ? -2.532 -0.854 4.255 1.00 91.94 101 SER A CA 1
ATOM 810 C C . SER A 1 101 ? -1.482 -0.560 5.326 1.00 91.94 101 SER A C 1
ATOM 812 O O . SER A 1 101 ? -0.281 -0.717 5.101 1.00 91.94 101 SER A O 1
ATOM 814 N N . LEU A 1 102 ? -1.932 -0.125 6.496 1.00 89.44 102 LEU A N 1
ATOM 815 C CA . LEU A 1 102 ? -1.114 0.068 7.679 1.00 89.44 102 LEU A CA 1
ATOM 816 C C . LEU A 1 102 ? -1.607 -0.832 8.801 1.00 89.44 102 LEU A C 1
ATOM 818 O O . LEU A 1 102 ? -2.804 -0.896 9.084 1.00 89.44 102 LEU A O 1
ATOM 822 N N . ASP A 1 103 ? -0.666 -1.449 9.503 1.00 86.50 103 ASP A N 1
ATOM 823 C CA . ASP A 1 103 ? -0.957 -2.069 10.780 1.00 86.50 103 ASP A CA 1
ATOM 824 C C . ASP A 1 103 ? -1.417 -0.997 11.776 1.00 86.50 103 ASP A C 1
ATOM 826 O O . ASP A 1 103 ? -0.768 0.030 11.984 1.00 86.50 103 ASP A O 1
ATOM 830 N N . ARG A 1 104 ? -2.551 -1.246 12.422 1.00 83.12 104 ARG A N 1
ATOM 831 C CA . ARG A 1 104 ? -3.202 -0.284 13.319 1.00 83.12 104 ARG A CA 1
ATOM 832 C C . ARG A 1 104 ? -2.409 0.029 14.590 1.00 83.12 104 ARG A C 1
ATOM 834 O O . ARG A 1 104 ? -2.615 1.085 15.179 1.00 83.12 104 ARG A O 1
ATOM 841 N N . MET A 1 105 ? -1.574 -0.907 15.050 1.00 83.25 105 MET A N 1
ATOM 842 C CA . MET A 1 105 ? -0.852 -0.788 16.321 1.00 83.25 105 MET A CA 1
ATOM 843 C C . MET A 1 105 ? 0.501 -0.115 16.116 1.00 83.25 105 MET A C 1
ATOM 845 O O . MET A 1 105 ? 0.931 0.701 16.927 1.00 83.25 105 MET A O 1
ATOM 849 N N . THR A 1 106 ? 1.171 -0.471 15.026 1.00 83.44 106 THR A N 1
ATOM 850 C CA . THR A 1 106 ? 2.551 -0.082 14.738 1.00 83.44 106 THR A CA 1
ATOM 851 C C . THR A 1 106 ? 2.656 1.003 13.673 1.00 83.44 106 THR A C 1
ATOM 853 O O . THR A 1 106 ? 3.732 1.574 13.511 1.00 83.44 106 THR A O 1
ATOM 856 N N . PHE A 1 107 ? 1.568 1.293 12.948 1.00 83.81 107 PHE A N 1
ATOM 857 C CA . PHE A 1 107 ? 1.543 2.167 11.768 1.00 83.81 107 PHE A CA 1
ATOM 858 C C . PHE A 1 107 ? 2.535 1.748 10.677 1.00 83.81 107 PHE A C 1
ATOM 860 O O . PHE A 1 107 ? 2.908 2.553 9.822 1.00 83.81 107 PHE A O 1
ATOM 867 N N . ARG A 1 108 ? 2.975 0.486 10.707 1.00 85.19 108 ARG A N 1
ATOM 868 C CA . ARG A 1 108 ? 3.875 -0.073 9.703 1.00 85.19 108 ARG A CA 1
ATOM 869 C C . ARG A 1 108 ? 3.081 -0.473 8.464 1.00 85.19 108 ARG A C 1
ATOM 871 O O . ARG A 1 108 ? 1.948 -0.932 8.603 1.00 85.19 108 ARG A O 1
ATOM 878 N N . PRO A 1 109 ? 3.650 -0.315 7.263 1.00 86.44 109 PRO A N 1
ATOM 879 C CA . PRO A 1 109 ? 2.984 -0.731 6.042 1.00 86.44 109 PRO A CA 1
ATOM 880 C C . PRO A 1 109 ? 2.865 -2.260 5.992 1.00 86.44 109 PRO A C 1
ATOM 882 O O . PRO A 1 109 ? 3.824 -2.978 6.270 1.00 86.44 109 PRO A O 1
ATOM 885 N N . VAL A 1 110 ? 1.673 -2.748 5.650 1.00 88.06 110 VAL A N 1
ATOM 886 C CA . VAL A 1 110 ? 1.345 -4.175 5.529 1.00 88.06 110 VAL A CA 1
ATOM 887 C C . VAL A 1 110 ? 0.883 -4.450 4.108 1.00 88.06 110 VAL A C 1
ATOM 889 O O . VAL A 1 110 ? -0.029 -3.786 3.613 1.00 88.06 110 VAL A O 1
ATOM 892 N N . SER A 1 111 ? 1.511 -5.430 3.462 1.00 88.25 111 SER A N 1
ATOM 893 C CA . SER A 1 111 ? 1.128 -5.892 2.129 1.00 88.25 111 SER A CA 1
ATOM 894 C C . SER A 1 111 ? 0.071 -6.989 2.228 1.00 88.25 111 SER A C 1
ATOM 896 O O . SER A 1 111 ? 0.215 -7.929 3.006 1.00 88.25 111 SER A O 1
ATOM 898 N N . TYR A 1 112 ? -0.967 -6.878 1.405 1.00 88.25 112 TYR A N 1
ATOM 899 C CA . TYR A 1 112 ? -1.998 -7.897 1.194 1.00 88.25 112 TYR A CA 1
ATOM 900 C C . TYR A 1 112 ? -1.708 -8.757 -0.046 1.00 88.25 112 TYR A C 1
ATOM 902 O O . TYR A 1 112 ? -2.506 -9.618 -0.404 1.00 88.25 112 TYR A O 1
ATOM 910 N N . GLY A 1 113 ? -0.561 -8.540 -0.698 1.00 86.88 113 GLY A N 1
ATOM 911 C CA . GLY A 1 113 ? -0.132 -9.293 -1.872 1.00 86.88 113 GLY A CA 1
ATOM 912 C C . GLY A 1 113 ? -0.381 -8.577 -3.198 1.00 86.88 113 GLY A C 1
ATOM 913 O O . GLY A 1 113 ? -0.653 -7.374 -3.249 1.00 86.88 113 GLY A O 1
ATOM 914 N N . LYS A 1 114 ? -0.198 -9.334 -4.283 1.00 88.62 114 LYS A N 1
ATOM 915 C CA . LYS A 1 114 ? -0.387 -8.870 -5.662 1.00 88.62 114 LYS A CA 1
ATOM 916 C C . LYS A 1 114 ? -1.875 -8.846 -6.006 1.00 88.62 114 LYS A C 1
ATOM 918 O O . LYS A 1 114 ? -2.617 -9.721 -5.575 1.00 88.62 114 LYS A O 1
ATOM 923 N N . VAL A 1 115 ? -2.282 -7.843 -6.772 1.00 85.75 115 VAL A N 1
ATOM 924 C CA . VAL A 1 115 ? -3.656 -7.674 -7.264 1.00 85.75 115 VAL A CA 1
ATOM 925 C C . VAL A 1 115 ? -3.827 -8.317 -8.637 1.00 85.75 115 VAL A C 1
ATOM 927 O O . VAL A 1 115 ? -4.913 -8.791 -8.955 1.00 85.75 115 VAL A O 1
ATOM 930 N N . ASP A 1 116 ? -2.763 -8.346 -9.437 1.00 73.12 116 ASP A N 1
ATOM 931 C CA . ASP A 1 116 ? -2.785 -8.971 -10.756 1.00 73.12 116 ASP A CA 1
ATOM 932 C C . ASP A 1 116 ? -2.711 -10.500 -10.590 1.00 73.12 116 ASP A C 1
ATOM 934 O O . ASP A 1 116 ? -1.736 -11.021 -10.035 1.00 73.12 116 ASP A O 1
ATOM 938 N N . ALA A 1 117 ?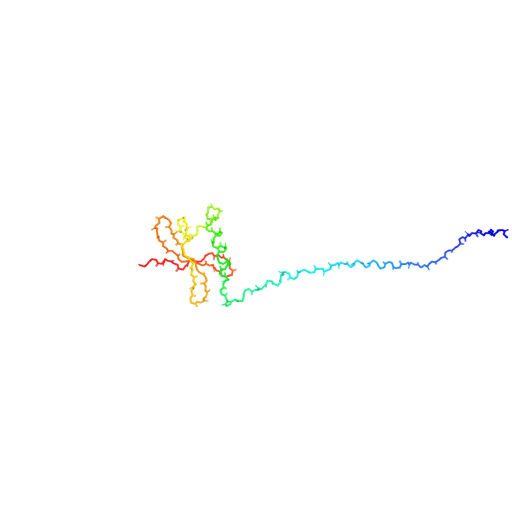 -3.780 -11.183 -11.011 1.00 55.12 117 ALA A N 1
ATOM 939 C CA . ALA A 1 117 ? -3.961 -12.636 -10.991 1.00 55.12 117 ALA A CA 1
ATOM 940 C C . ALA A 1 117 ? -3.762 -13.238 -12.387 1.00 55.12 117 ALA A C 1
ATOM 942 O O . ALA A 1 117 ? -4.193 -12.588 -13.369 1.00 55.12 117 ALA A O 1
#

Secondary structure (DSSP, 8-state):
------------------------------TT------TTSPPPHHHHHHHHHHHHHTTTTSSS-STT-SS-EEEEEEE-TT--EEEEEE-TTT--EEEEEE-TTT--EEEEEES--

Radius of gyration: 33.49 Å; chains: 1; bounding box: 31×89×85 Å